Protein AF-A0A942KL97-F1 (afdb_monomer_lite)

Sequence (125 aa):
MPMRRPGVTNEDIGMRAFQIRKAKAVERAMDRVRHSHKKEWHSITSSQVEEIEWVLGELWAYVARDEWNDLRFGHLGIPDLHEILKLGRELRQHSRNAVEILMDVNAIIVRKGKEVAPSDSATED

Secondary structure (DSSP, 8-state):
---------HHHHHHHHHHHHHHHHHHHHHHHHHHHTTTTGGGS-HHHHHHHHHHHHHHHHHS-HHHHHH--GGG--HHHHHHHHHHHHHHHTT-S-HHHHHHHHHHHHHHHHHHTSSSTT----

Structure (mmCIF, N/CA/C/O backbone):
data_AF-A0A942KL97-F1
#
_entry.id   AF-A0A942KL97-F1
#
loop_
_atom_site.group_PDB
_atom_site.id
_atom_site.type_symbol
_atom_site.label_atom_id
_atom_site.label_alt_id
_atom_site.label_comp_id
_atom_site.label_asym_id
_atom_site.label_entity_id
_atom_site.label_seq_id
_atom_site.pdbx_PDB_ins_code
_atom_site.Cartn_x
_atom_site.Cartn_y
_atom_site.Cartn_z
_atom_site.occupancy
_atom_site.B_iso_or_equiv
_atom_site.auth_seq_id
_atom_site.auth_comp_id
_atom_site.auth_asym_id
_atom_site.auth_atom_id
_atom_site.pdbx_PDB_model_num
ATOM 1 N N . MET A 1 1 ? 23.514 26.373 -35.980 1.00 45.91 1 MET A N 1
ATOM 2 C CA . MET A 1 1 ? 23.754 25.413 -34.880 1.00 45.91 1 MET A CA 1
ATOM 3 C C . MET A 1 1 ? 22.461 25.273 -34.085 1.00 45.91 1 MET A C 1
ATOM 5 O O . MET A 1 1 ? 22.093 26.254 -33.449 1.00 45.91 1 MET A O 1
ATOM 9 N N . PRO A 1 2 ? 21.709 24.159 -34.142 1.00 47.12 2 PRO A N 1
ATOM 10 C CA . PRO A 1 2 ? 20.523 24.033 -33.309 1.00 47.12 2 PRO A CA 1
ATOM 11 C C . PRO A 1 2 ? 20.953 23.667 -31.882 1.00 47.12 2 PRO A C 1
ATOM 13 O O . PRO A 1 2 ? 21.611 22.652 -31.657 1.00 47.12 2 PRO A O 1
ATOM 16 N N . MET A 1 3 ? 20.589 24.516 -30.921 1.00 55.12 3 MET A N 1
ATOM 17 C CA . MET A 1 3 ? 20.683 24.234 -29.489 1.00 55.12 3 MET A CA 1
ATOM 18 C C . MET A 1 3 ? 19.804 23.022 -29.164 1.00 55.12 3 MET A C 1
ATOM 20 O O . MET A 1 3 ? 18.579 23.130 -29.092 1.00 55.12 3 MET A O 1
ATOM 24 N N . ARG A 1 4 ? 20.421 21.853 -28.955 1.00 55.25 4 ARG A N 1
ATOM 25 C CA . ARG A 1 4 ? 19.774 20.758 -28.226 1.00 55.25 4 ARG A CA 1
ATOM 26 C C . ARG A 1 4 ? 19.533 21.273 -26.812 1.00 55.25 4 ARG A C 1
ATOM 28 O O . ARG A 1 4 ? 20.494 21.498 -26.084 1.00 55.25 4 ARG A O 1
ATOM 35 N N . ARG A 1 5 ? 18.273 21.507 -26.436 1.00 59.06 5 ARG A N 1
ATOM 36 C CA . ARG A 1 5 ? 17.929 21.756 -25.031 1.00 59.06 5 ARG A CA 1
ATOM 37 C C . ARG A 1 5 ? 18.400 20.532 -24.232 1.00 59.06 5 ARG A C 1
ATOM 39 O O . ARG A 1 5 ? 17.930 19.435 -24.536 1.00 59.06 5 ARG A O 1
ATOM 46 N N . PRO A 1 6 ? 19.332 20.663 -23.279 1.00 69.88 6 PRO A N 1
ATOM 47 C CA . PRO A 1 6 ? 19.647 19.554 -22.399 1.00 69.88 6 PRO A CA 1
ATOM 48 C C . PRO A 1 6 ? 18.497 19.416 -21.397 1.00 69.88 6 PRO A C 1
ATOM 50 O O . PRO A 1 6 ? 17.949 20.428 -20.958 1.00 69.88 6 PRO A O 1
ATOM 53 N N . GLY A 1 7 ? 18.140 18.193 -21.008 1.00 59.97 7 GLY A N 1
ATOM 54 C CA . GLY A 1 7 ? 17.578 18.031 -19.663 1.00 59.97 7 GLY A CA 1
ATOM 55 C C . GLY A 1 7 ? 16.435 17.053 -19.442 1.00 59.97 7 GLY A C 1
ATOM 56 O O . GLY A 1 7 ? 15.940 17.028 -18.326 1.00 59.97 7 GLY A O 1
ATOM 57 N N . VAL A 1 8 ? 16.004 16.257 -20.422 1.00 62.91 8 VAL A N 1
ATOM 58 C CA . VAL A 1 8 ? 15.127 15.109 -20.130 1.00 62.91 8 VAL A CA 1
ATOM 59 C C . VAL A 1 8 ? 15.573 13.929 -20.978 1.00 62.91 8 VAL A C 1
ATOM 61 O O . VAL A 1 8 ? 15.510 13.980 -22.207 1.00 62.91 8 VAL A O 1
ATOM 64 N N . THR A 1 9 ? 16.069 12.885 -20.322 1.00 75.81 9 THR A N 1
ATOM 65 C CA . THR A 1 9 ? 16.421 11.622 -20.972 1.00 75.81 9 THR A CA 1
ATOM 66 C C . THR A 1 9 ? 15.168 10.761 -21.163 1.00 75.81 9 THR A C 1
ATOM 68 O O . THR A 1 9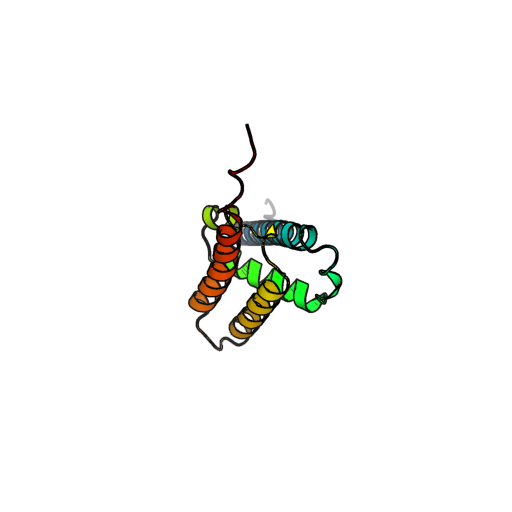 ? 14.157 10.932 -20.480 1.00 75.81 9 THR A O 1
ATOM 71 N N . ASN A 1 10 ? 15.208 9.804 -22.093 1.00 76.56 10 ASN A N 1
ATOM 72 C CA . ASN A 1 10 ? 14.115 8.833 -22.247 1.00 76.56 10 ASN A CA 1
ATOM 73 C C . ASN A 1 10 ? 13.884 8.015 -20.963 1.00 76.56 10 ASN A C 1
ATOM 75 O O . ASN A 1 10 ? 12.760 7.594 -20.695 1.00 76.56 10 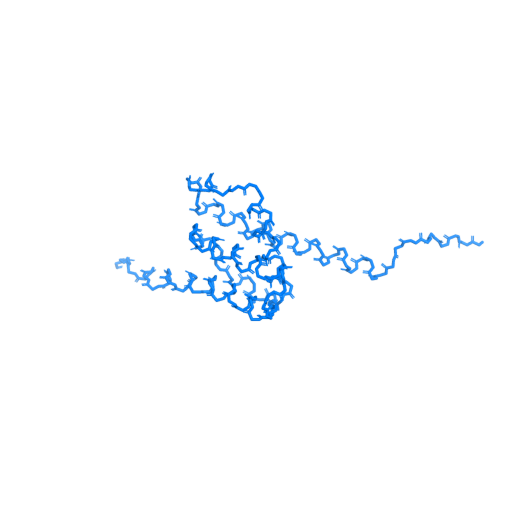ASN A O 1
ATOM 79 N N . GLU A 1 11 ? 14.933 7.827 -20.162 1.00 82.69 11 GLU A N 1
ATOM 80 C CA . GLU A 1 11 ? 14.873 7.192 -18.848 1.00 82.69 11 GLU A CA 1
ATOM 81 C C . GLU A 1 11 ? 14.052 8.030 -17.859 1.00 82.69 11 GLU A C 1
ATOM 83 O O . GLU A 1 11 ? 13.129 7.502 -17.241 1.00 82.69 11 GLU A O 1
ATOM 88 N N . ASP A 1 12 ? 14.273 9.347 -17.805 1.00 82.50 12 ASP A N 1
ATOM 89 C CA . ASP A 1 12 ? 13.481 10.265 -16.972 1.00 82.50 12 ASP A CA 1
ATOM 90 C C . ASP A 1 12 ? 11.988 10.223 -17.327 1.00 82.50 12 ASP A C 1
ATOM 92 O O . ASP A 1 12 ? 11.118 10.233 -16.449 1.00 82.50 12 ASP A O 1
ATOM 96 N N . ILE A 1 13 ? 11.672 10.133 -18.624 1.00 85.06 13 ILE A N 1
ATOM 97 C CA . ILE A 1 13 ? 10.291 9.988 -19.109 1.00 85.06 13 ILE A CA 1
ATOM 98 C C . ILE A 1 13 ? 9.706 8.647 -18.653 1.00 85.06 13 ILE A C 1
ATOM 100 O O . ILE A 1 13 ? 8.574 8.609 -18.163 1.00 85.06 13 ILE A O 1
ATOM 104 N N . GLY A 1 14 ? 10.469 7.560 -18.789 1.00 89.06 14 GLY A N 1
ATOM 105 C CA . GLY A 1 14 ? 10.065 6.219 -18.369 1.00 89.06 14 GLY A CA 1
ATOM 106 C C . GLY A 1 14 ? 9.792 6.134 -16.868 1.00 89.06 14 GLY A C 1
ATOM 107 O O . GLY A 1 14 ? 8.715 5.691 -16.464 1.00 89.06 14 GLY A O 1
ATOM 108 N N . MET A 1 15 ? 10.713 6.642 -16.045 1.00 91.12 15 MET A N 1
ATOM 109 C CA . MET A 1 15 ? 10.565 6.705 -14.589 1.00 91.12 15 MET A CA 1
ATOM 110 C C . MET A 1 15 ? 9.338 7.521 -14.193 1.00 91.12 15 MET A C 1
ATOM 112 O O . MET A 1 15 ? 8.519 7.075 -13.388 1.00 91.12 15 MET A O 1
ATOM 116 N N . ARG A 1 16 ? 9.145 8.697 -14.799 1.00 91.62 16 ARG A N 1
ATOM 117 C CA . ARG A 1 16 ? 7.983 9.539 -14.501 1.00 91.62 16 ARG A CA 1
ATOM 118 C C . ARG A 1 16 ? 6.673 8.859 -14.893 1.00 91.62 16 ARG A C 1
ATOM 120 O O . ARG A 1 16 ? 5.709 8.902 -14.130 1.00 91.62 16 ARG A O 1
ATOM 127 N N . ALA A 1 17 ? 6.628 8.208 -16.054 1.00 92.62 17 ALA A N 1
ATOM 128 C CA . ALA A 1 17 ? 5.458 7.454 -16.490 1.00 92.62 17 ALA A CA 1
ATOM 129 C C . ALA A 1 17 ? 5.148 6.283 -15.543 1.00 92.62 17 ALA A C 1
ATOM 131 O O . ALA A 1 17 ? 3.978 6.049 -15.232 1.00 92.62 17 ALA A O 1
ATOM 132 N N . PHE A 1 18 ? 6.176 5.585 -15.054 1.00 93.12 18 PHE A N 1
ATOM 133 C CA . PHE A 1 18 ? 6.039 4.521 -14.062 1.00 93.12 18 PHE A CA 1
ATOM 134 C C . PHE A 1 18 ? 5.436 5.047 -12.754 1.00 93.12 18 PHE A C 1
ATOM 136 O O . PHE A 1 18 ? 4.403 4.539 -12.317 1.00 93.12 18 PHE A O 1
ATOM 143 N N . GLN A 1 19 ? 5.998 6.120 -12.187 1.00 94.25 19 GLN A N 1
ATOM 144 C CA . GLN A 1 19 ? 5.506 6.705 -10.934 1.00 94.25 19 GLN A CA 1
ATOM 145 C C . GLN A 1 19 ? 4.063 7.215 -11.054 1.00 94.25 19 GLN A C 1
ATOM 147 O O . GLN A 1 19 ? 3.251 6.990 -10.162 1.00 94.25 19 GLN A O 1
ATOM 152 N N . ILE A 1 20 ? 3.695 7.828 -12.185 1.00 96.19 20 ILE A N 1
ATOM 153 C CA . ILE A 1 20 ? 2.312 8.270 -12.432 1.00 96.19 20 ILE A CA 1
ATOM 154 C C . ILE A 1 20 ? 1.348 7.077 -12.488 1.00 96.19 20 ILE A C 1
ATOM 156 O O . ILE A 1 20 ? 0.234 7.157 -11.970 1.00 96.19 20 ILE A O 1
ATOM 160 N N . ARG A 1 21 ? 1.742 5.973 -13.134 1.00 96.06 21 ARG A N 1
ATOM 161 C CA . ARG A 1 21 ? 0.906 4.763 -13.211 1.00 96.06 21 ARG A CA 1
ATOM 162 C C . ARG A 1 21 ? 0.729 4.124 -11.836 1.00 96.06 21 ARG A C 1
ATOM 164 O O . ARG A 1 21 ? -0.409 3.800 -11.502 1.00 96.06 21 ARG A O 1
ATOM 171 N N . LYS A 1 22 ? 1.813 4.021 -11.060 1.00 96.56 22 LYS A N 1
ATOM 172 C CA . LYS A 1 22 ? 1.815 3.557 -9.666 1.00 96.56 22 LYS A CA 1
ATOM 173 C C . LYS A 1 22 ? 0.860 4.394 -8.818 1.00 96.56 22 LYS A C 1
ATOM 175 O O . LYS A 1 22 ? -0.106 3.854 -8.292 1.00 96.56 22 LYS A O 1
ATOM 180 N N . ALA A 1 23 ? 1.048 5.714 -8.788 1.00 96.81 23 ALA A N 1
ATOM 181 C CA . ALA A 1 23 ? 0.212 6.626 -8.005 1.00 96.81 23 ALA A CA 1
ATOM 182 C C . ALA A 1 23 ? -1.278 6.496 -8.359 1.00 96.81 23 ALA A C 1
ATOM 184 O O . ALA A 1 23 ? -2.104 6.287 -7.480 1.00 96.81 23 ALA A O 1
ATOM 185 N N . LYS A 1 24 ? -1.624 6.497 -9.654 1.00 97.12 24 LYS A N 1
ATOM 186 C CA . LYS A 1 24 ? -3.015 6.321 -10.105 1.00 97.12 24 LYS A CA 1
ATOM 187 C C . LYS A 1 24 ? -3.611 4.959 -9.743 1.00 97.12 24 LYS A C 1
ATOM 189 O O . LYS A 1 24 ? -4.825 4.837 -9.607 1.00 97.12 24 LYS A O 1
ATOM 194 N N . ALA A 1 25 ? -2.801 3.904 -9.726 1.00 97.31 25 ALA A N 1
ATOM 195 C CA . ALA A 1 25 ? -3.263 2.572 -9.352 1.00 97.31 25 ALA A CA 1
ATOM 196 C C . ALA A 1 25 ? -3.553 2.497 -7.851 1.00 97.31 25 ALA A C 1
ATOM 198 O O . ALA A 1 25 ? -4.614 2.001 -7.474 1.00 97.31 2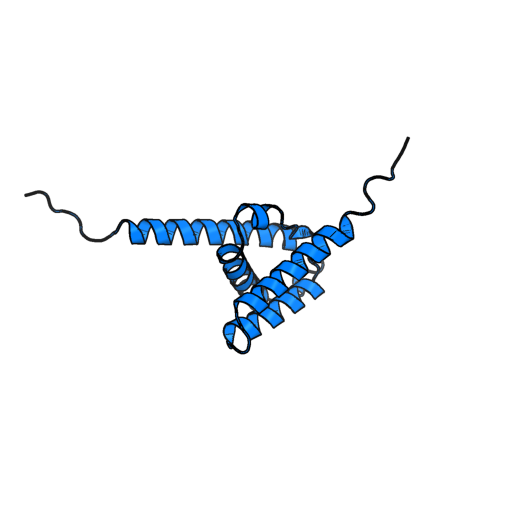5 ALA A O 1
ATOM 199 N N . VAL A 1 26 ? -2.652 3.046 -7.034 1.00 97.81 26 VAL A N 1
ATOM 200 C CA . VAL A 1 26 ? -2.794 3.132 -5.578 1.00 97.81 26 VAL A CA 1
ATOM 201 C C . VAL A 1 26 ? -3.986 4.007 -5.192 1.00 97.81 26 VAL A C 1
ATOM 203 O O . VAL A 1 26 ? -4.818 3.560 -4.413 1.00 97.81 26 VAL A O 1
ATOM 206 N N . GLU A 1 27 ? -4.142 5.185 -5.801 1.00 97.25 27 GLU A N 1
ATOM 207 C CA . GLU A 1 27 ? -5.286 6.083 -5.575 1.00 97.25 27 GLU A CA 1
ATOM 208 C C . GLU A 1 27 ? -6.620 5.348 -5.786 1.00 97.25 27 GLU A C 1
ATOM 210 O O . GLU A 1 27 ? -7.470 5.315 -4.900 1.00 97.25 27 GLU A O 1
ATOM 215 N N . ARG A 1 28 ? -6.766 4.628 -6.908 1.00 96.62 28 ARG A N 1
ATOM 216 C CA . ARG A 1 28 ? -7.970 3.821 -7.175 1.00 96.62 28 ARG A CA 1
ATOM 217 C C . ARG A 1 28 ? -8.184 2.694 -6.164 1.00 96.62 28 ARG A C 1
ATOM 219 O O . ARG A 1 28 ? -9.332 2.345 -5.890 1.00 96.62 28 ARG A O 1
ATOM 226 N N . ALA A 1 29 ? -7.116 2.071 -5.671 1.00 96.44 29 ALA A N 1
ATOM 227 C CA . ALA A 1 29 ? -7.221 1.040 -4.643 1.00 96.44 29 ALA A CA 1
ATOM 228 C C . ALA A 1 29 ? -7.711 1.649 -3.322 1.00 96.44 29 ALA A C 1
ATOM 230 O O . ALA A 1 29 ? -8.668 1.141 -2.741 1.00 96.44 29 ALA A O 1
ATOM 231 N N . MET A 1 30 ? -7.135 2.781 -2.910 1.00 96.06 30 MET A N 1
ATOM 232 C CA . MET A 1 30 ? -7.525 3.504 -1.698 1.00 96.06 30 MET A CA 1
ATOM 233 C C . MET A 1 30 ? -8.950 4.042 -1.765 1.00 96.06 30 MET A C 1
ATOM 235 O O . MET A 1 30 ? -9.684 3.935 -0.783 1.00 96.06 30 MET A O 1
ATOM 239 N N . ASP A 1 31 ? -9.393 4.523 -2.926 1.00 95.25 31 ASP A N 1
ATOM 240 C CA . ASP A 1 31 ? -10.784 4.928 -3.130 1.00 95.25 31 ASP A CA 1
ATOM 241 C C . ASP A 1 31 ? -11.755 3.771 -2.878 1.00 95.25 31 ASP A C 1
ATOM 243 O O . ASP A 1 31 ? -12.790 3.959 -2.235 1.00 95.25 31 ASP A O 1
ATOM 247 N N . ARG A 1 32 ? -11.418 2.554 -3.333 1.00 94.31 32 ARG A N 1
ATOM 248 C CA . ARG A 1 32 ? -12.239 1.355 -3.089 1.00 94.31 32 ARG A CA 1
ATOM 249 C C . ARG A 1 32 ? -12.303 1.008 -1.602 1.00 94.31 32 ARG A C 1
ATOM 251 O O . ARG A 1 32 ? -13.402 0.769 -1.111 1.00 94.31 32 ARG A O 1
ATOM 258 N N . VAL A 1 33 ? -11.167 1.028 -0.898 1.00 93.25 33 VAL A N 1
ATOM 259 C CA . VAL A 1 33 ? -11.101 0.781 0.559 1.00 93.25 33 VAL A CA 1
ATOM 260 C C . VAL A 1 33 ? -11.918 1.827 1.325 1.00 93.25 33 VAL A C 1
ATOM 262 O O . VAL A 1 33 ? -12.723 1.511 2.200 1.00 93.25 33 VAL A O 1
ATOM 265 N N . ARG A 1 34 ? -11.756 3.107 0.981 1.00 91.88 34 ARG A N 1
ATOM 266 C CA . ARG A 1 34 ? -12.470 4.199 1.648 1.00 91.88 34 ARG A CA 1
ATOM 267 C C . ARG A 1 34 ? -13.976 4.114 1.413 1.00 91.88 34 ARG A C 1
ATOM 269 O O . ARG A 1 34 ? -14.761 4.431 2.309 1.00 91.88 34 ARG A O 1
ATOM 276 N N . HIS A 1 35 ? -14.394 3.714 0.212 1.00 90.44 35 HIS A N 1
ATOM 277 C CA . HIS A 1 35 ? -15.809 3.613 -0.121 1.00 90.44 35 HIS A CA 1
ATOM 278 C C . HIS A 1 35 ? -16.516 2.485 0.635 1.00 90.44 35 HIS A C 1
ATOM 280 O O . HIS A 1 35 ? -17.678 2.671 1.003 1.00 90.44 35 HIS A O 1
ATOM 286 N N . SER A 1 36 ? -15.841 1.362 0.901 1.00 87.25 36 SER A N 1
ATOM 287 C CA . SER A 1 36 ? -16.425 0.250 1.658 1.00 87.25 36 SER A CA 1
ATOM 288 C C . SER A 1 36 ? -16.543 0.541 3.158 1.00 87.25 36 SER A C 1
ATOM 290 O O . SER A 1 36 ? -17.512 0.109 3.777 1.00 87.25 36 SER A O 1
ATOM 292 N N . HIS A 1 37 ? -15.653 1.361 3.733 1.00 83.38 37 HIS A N 1
ATOM 293 C CA . HIS A 1 37 ? -15.591 1.609 5.184 1.00 83.38 37 HIS A CA 1
ATOM 294 C C . HIS A 1 37 ? -15.923 3.045 5.615 1.00 83.38 37 HIS A C 1
ATOM 296 O O . HIS A 1 37 ? -15.433 3.504 6.642 1.00 83.38 37 HIS A O 1
ATOM 302 N N . LYS A 1 38 ? -16.786 3.778 4.892 1.00 78.94 38 LYS A N 1
ATOM 303 C CA . LYS A 1 38 ? -17.067 5.217 5.145 1.00 78.94 38 LYS A CA 1
ATOM 304 C C . LYS A 1 38 ? -17.283 5.608 6.616 1.00 78.94 38 LYS A C 1
ATOM 306 O O . LYS A 1 38 ? -16.872 6.695 7.014 1.00 78.94 38 LYS A O 1
ATOM 311 N N . LYS A 1 39 ? -17.947 4.764 7.416 1.00 80.00 39 LYS A N 1
ATOM 312 C CA . LYS A 1 39 ? -18.195 5.038 8.843 1.00 80.00 39 LYS A CA 1
ATOM 313 C C . LYS A 1 39 ? -16.929 4.876 9.687 1.00 80.00 39 LYS A C 1
ATOM 315 O O . LYS A 1 39 ? -16.623 5.748 10.494 1.00 80.00 39 LYS A O 1
ATOM 320 N N . GLU A 1 40 ? -16.187 3.799 9.460 1.00 84.31 40 GLU A N 1
ATOM 321 C CA . GLU A 1 40 ? -15.020 3.403 10.254 1.00 84.31 40 GLU A CA 1
ATOM 322 C C . GLU A 1 40 ? -13.720 4.055 9.771 1.00 84.31 40 GLU A C 1
ATOM 324 O O . GLU A 1 40 ? -12.766 4.140 10.529 1.00 84.31 40 GLU A O 1
ATOM 329 N N . TRP A 1 41 ? -13.688 4.597 8.551 1.00 87.19 41 TRP A N 1
ATOM 330 C CA . TRP A 1 41 ? -12.508 5.229 7.950 1.00 87.19 41 TRP A CA 1
ATOM 331 C C . TRP A 1 41 ? -11.873 6.316 8.828 1.00 87.19 41 TRP A C 1
ATOM 333 O O . TRP A 1 41 ? -10.659 6.490 8.824 1.00 87.19 41 TRP A O 1
ATOM 343 N N . HIS A 1 42 ? -12.686 7.018 9.622 1.00 86.81 42 HIS A N 1
ATOM 344 C CA . HIS A 1 42 ? -12.227 8.043 10.561 1.00 86.81 42 HIS A CA 1
ATOM 345 C C . HIS A 1 42 ? -11.285 7.504 11.653 1.00 86.81 42 HIS A C 1
ATOM 347 O O . HIS A 1 42 ? -10.618 8.300 12.308 1.00 86.81 42 HIS A O 1
ATOM 353 N N . SER A 1 43 ? -11.215 6.182 11.864 1.00 89.62 43 SER A N 1
ATOM 354 C CA . SER A 1 43 ? -10.267 5.567 12.799 1.00 89.62 43 SER A CA 1
ATOM 355 C C . SER A 1 43 ? -8.844 5.452 12.243 1.00 89.62 43 SER A C 1
ATOM 357 O O . SER A 1 43 ? -7.934 5.124 13.001 1.00 89.62 43 SER A O 1
ATOM 359 N N . ILE A 1 44 ? -8.639 5.687 10.942 1.00 92.12 44 ILE A N 1
ATOM 360 C CA . ILE A 1 44 ? -7.325 5.662 10.295 1.00 92.12 44 ILE A CA 1
ATOM 361 C C . ILE A 1 44 ? -6.796 7.099 10.206 1.00 92.12 44 ILE A C 1
ATOM 363 O O . ILE A 1 44 ? -7.434 7.987 9.643 1.00 92.12 44 ILE A O 1
ATOM 367 N N . THR A 1 45 ? -5.608 7.338 10.758 1.00 95.00 45 THR A N 1
ATOM 368 C CA . THR A 1 45 ? -4.945 8.651 10.701 1.00 95.00 45 THR A CA 1
ATOM 369 C C . THR A 1 45 ? -4.333 8.919 9.323 1.00 95.00 45 THR A C 1
ATOM 371 O O . THR A 1 45 ? -3.972 7.983 8.613 1.00 95.00 45 THR A O 1
ATOM 374 N N . SER A 1 46 ? -4.122 10.187 8.954 1.00 94.31 46 SER A N 1
ATOM 375 C CA . SER A 1 46 ? -3.490 10.540 7.670 1.00 94.31 46 SER A CA 1
ATOM 376 C C . SER A 1 46 ? -2.116 9.889 7.478 1.00 94.31 46 SER A C 1
ATOM 378 O O . SER A 1 46 ? -1.828 9.387 6.402 1.00 94.31 46 SER A O 1
ATOM 380 N N . SER A 1 47 ? -1.304 9.797 8.538 1.00 95.69 47 SER A N 1
ATOM 381 C CA . SER A 1 47 ? -0.005 9.111 8.474 1.00 95.69 47 SER A CA 1
ATOM 382 C C . SER A 1 47 ? -0.149 7.608 8.205 1.00 95.69 47 SER A C 1
ATOM 384 O O . SER A 1 47 ? 0.669 7.030 7.497 1.00 95.69 47 SER A O 1
ATOM 386 N N . GLN A 1 48 ? -1.195 6.966 8.731 1.00 95.81 48 GLN A N 1
ATOM 387 C CA . GLN A 1 48 ? -1.491 5.573 8.397 1.00 95.81 48 GLN A CA 1
ATOM 388 C C . GLN A 1 48 ? -1.988 5.431 6.955 1.00 95.81 48 GLN A C 1
ATOM 390 O O . GLN A 1 48 ? -1.620 4.465 6.297 1.00 95.81 48 GLN A O 1
ATOM 395 N N . VAL A 1 49 ? -2.787 6.377 6.450 1.00 95.56 49 VAL A N 1
ATOM 396 C CA . VAL A 1 49 ? -3.200 6.398 5.036 1.00 95.56 49 VAL A CA 1
ATOM 397 C C . VAL A 1 49 ? -1.974 6.479 4.125 1.00 95.56 49 VAL A C 1
ATOM 399 O O . VAL A 1 49 ? -1.838 5.646 3.236 1.00 95.56 49 VAL A O 1
ATOM 402 N N . GLU A 1 50 ? -1.058 7.410 4.394 1.00 96.31 50 GLU A N 1
ATOM 403 C CA . GLU A 1 50 ? 0.193 7.571 3.640 1.00 96.31 50 GLU A CA 1
ATOM 404 C C . GLU A 1 50 ? 1.060 6.302 3.679 1.00 96.31 50 GLU A C 1
ATOM 406 O O . GLU A 1 50 ? 1.625 5.894 2.664 1.00 96.31 50 GLU A O 1
ATOM 411 N N . GLU A 1 51 ? 1.141 5.637 4.834 1.00 97.00 51 GLU A N 1
ATOM 412 C CA . GLU A 1 51 ? 1.896 4.388 4.966 1.00 97.00 51 GLU A CA 1
ATOM 413 C C . GLU A 1 51 ? 1.235 3.239 4.188 1.00 97.00 51 GLU A C 1
ATOM 415 O O . GLU A 1 51 ? 1.927 2.484 3.507 1.00 97.00 51 GLU A O 1
ATOM 420 N N . ILE A 1 52 ? -0.099 3.122 4.213 1.00 97.06 52 ILE A N 1
ATOM 421 C CA . ILE A 1 52 ? -0.824 2.131 3.400 1.00 97.06 52 ILE A CA 1
ATOM 422 C C . ILE A 1 52 ? -0.596 2.404 1.910 1.00 97.06 52 ILE A C 1
ATOM 424 O O . ILE A 1 52 ? -0.279 1.477 1.167 1.00 97.06 52 ILE A O 1
ATOM 428 N N . GLU A 1 53 ? -0.710 3.657 1.465 1.00 97.69 53 GLU A N 1
ATOM 429 C CA . GLU A 1 53 ? -0.442 4.050 0.076 1.00 97.69 53 GLU A CA 1
ATOM 430 C C . GLU A 1 53 ? 0.973 3.671 -0.359 1.00 97.69 53 GLU A C 1
ATOM 432 O O . GLU A 1 53 ? 1.171 3.144 -1.459 1.00 97.69 53 GLU A O 1
ATOM 437 N N . TRP A 1 54 ? 1.952 3.893 0.518 1.00 97.62 54 TRP A N 1
ATOM 438 C CA . TRP A 1 54 ? 3.330 3.503 0.269 1.00 97.62 54 TRP A CA 1
ATOM 439 C C . TRP A 1 54 ? 3.465 1.983 0.099 1.00 97.62 54 TRP A C 1
ATOM 441 O O . TRP A 1 54 ? 3.975 1.538 -0.933 1.00 97.62 54 TRP A O 1
ATOM 451 N N . VAL A 1 55 ? 2.938 1.181 1.034 1.00 97.69 55 VAL A N 1
ATOM 452 C CA . VAL A 1 55 ? 2.996 -0.293 0.966 1.00 97.69 55 VAL A CA 1
ATOM 453 C C . VAL A 1 55 ? 2.280 -0.833 -0.273 1.00 97.69 55 VAL A C 1
ATOM 455 O O . VAL A 1 55 ? 2.820 -1.684 -0.979 1.00 97.69 55 VAL A O 1
ATOM 458 N N . LEU A 1 56 ? 1.086 -0.324 -0.585 1.00 97.75 56 LEU A N 1
ATOM 459 C CA . LEU A 1 56 ? 0.349 -0.702 -1.793 1.00 97.75 56 LEU A CA 1
ATOM 460 C C . LEU A 1 56 ? 1.111 -0.327 -3.064 1.00 97.75 56 LEU A C 1
ATOM 462 O O . LEU A 1 56 ? 1.038 -1.029 -4.071 1.00 97.75 56 LEU A O 1
ATOM 466 N N . GLY A 1 57 ? 1.866 0.764 -3.017 1.00 97.88 57 GLY A N 1
ATOM 467 C CA . GLY A 1 57 ? 2.757 1.158 -4.085 1.00 97.88 57 GLY A CA 1
ATOM 468 C C . GLY A 1 57 ? 3.921 0.188 -4.300 1.00 97.88 57 GLY A C 1
ATOM 469 O O . GLY A 1 57 ? 4.303 -0.055 -5.448 1.00 97.88 57 GLY A O 1
ATOM 470 N N . GLU A 1 58 ? 4.506 -0.341 -3.229 1.00 97.44 58 GLU A N 1
ATOM 471 C CA . GLU A 1 58 ? 5.531 -1.389 -3.313 1.00 97.44 58 GLU A CA 1
ATOM 472 C C . GLU A 1 58 ? 4.932 -2.699 -3.828 1.00 97.44 58 GLU A C 1
ATOM 474 O O . GLU A 1 58 ? 5.489 -3.316 -4.735 1.00 97.44 58 GLU A O 1
ATOM 479 N N . LEU A 1 59 ? 3.734 -3.058 -3.356 1.00 97.62 59 LEU A N 1
ATOM 480 C CA . LEU A 1 59 ? 2.997 -4.209 -3.865 1.00 97.62 59 LEU A CA 1
ATOM 481 C C . LEU A 1 59 ? 2.718 -4.085 -5.369 1.00 97.62 59 LEU A C 1
ATOM 483 O O . LEU A 1 59 ? 2.980 -5.028 -6.106 1.00 97.62 59 LEU A O 1
ATOM 487 N N . TRP A 1 60 ? 2.242 -2.928 -5.843 1.00 97.88 60 TRP A N 1
ATOM 488 C CA . TRP A 1 60 ? 1.971 -2.684 -7.267 1.00 97.88 60 TRP A CA 1
ATOM 489 C C . TRP A 1 60 ? 3.211 -2.861 -8.148 1.00 97.88 60 TRP A C 1
ATOM 491 O O . TRP A 1 60 ? 3.102 -3.316 -9.282 1.00 97.88 60 TRP A O 1
ATOM 501 N N . ALA A 1 61 ? 4.386 -2.477 -7.640 1.00 95.75 61 ALA A N 1
ATOM 502 C CA . ALA A 1 61 ? 5.649 -2.651 -8.351 1.00 95.75 61 ALA A CA 1
ATOM 503 C C . ALA A 1 61 ? 6.137 -4.110 -8.346 1.00 95.75 61 ALA A C 1
ATOM 505 O O . ALA A 1 61 ? 6.918 -4.489 -9.218 1.00 95.75 61 ALA A O 1
ATOM 506 N N . TYR A 1 62 ? 5.694 -4.902 -7.368 1.00 96.06 62 TYR A N 1
ATOM 507 C CA . TYR A 1 62 ? 6.083 -6.294 -7.175 1.00 96.06 62 TYR A CA 1
ATOM 508 C C . TYR A 1 62 ? 5.203 -7.288 -7.947 1.00 96.06 62 TYR A C 1
ATOM 510 O O . TYR A 1 62 ? 5.732 -8.222 -8.546 1.00 96.06 62 TYR A O 1
ATOM 518 N N . VAL A 1 63 ? 3.880 -7.101 -7.947 1.00 95.12 63 VAL A N 1
ATOM 519 C CA . VAL A 1 63 ? 2.934 -8.032 -8.592 1.00 95.12 63 VAL A CA 1
ATOM 520 C C . VAL A 1 63 ? 2.784 -7.767 -10.089 1.00 95.12 63 VAL A C 1
ATOM 522 O O . VAL A 1 63 ? 3.040 -6.664 -10.582 1.00 95.12 63 VAL A O 1
ATOM 525 N N . ALA A 1 64 ? 2.310 -8.767 -10.835 1.00 93.25 64 ALA A N 1
ATOM 526 C CA . ALA A 1 64 ? 1.988 -8.559 -12.241 1.00 93.25 64 ALA A CA 1
ATOM 527 C C . ALA A 1 64 ? 0.797 -7.596 -12.397 1.00 93.25 64 ALA A C 1
ATOM 529 O O . ALA A 1 64 ? -0.107 -7.528 -11.562 1.00 93.25 64 ALA A O 1
ATOM 530 N N . ARG A 1 65 ? 0.751 -6.862 -13.516 1.00 90.94 65 ARG A N 1
ATOM 531 C CA . ARG A 1 65 ? -0.331 -5.899 -13.784 1.00 90.94 65 ARG A CA 1
ATOM 532 C C . ARG A 1 65 ? -1.718 -6.542 -13.723 1.00 90.94 65 ARG A C 1
ATOM 534 O O . ARG A 1 65 ? -2.648 -5.897 -13.245 1.00 90.94 65 ARG A O 1
ATOM 541 N N . ASP A 1 66 ? -1.857 -7.756 -14.246 1.00 92.44 66 ASP A N 1
ATOM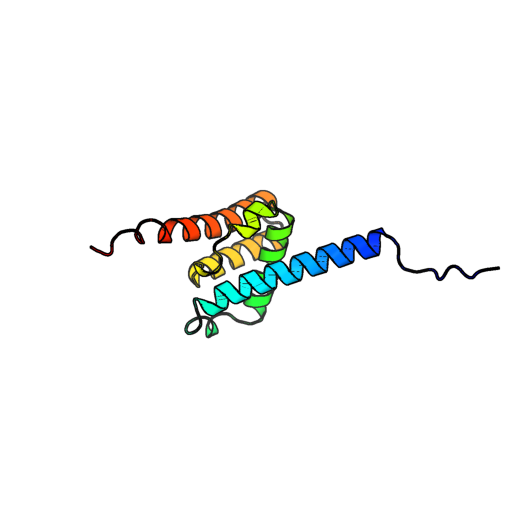 542 C CA . ASP A 1 66 ? -3.142 -8.455 -14.290 1.00 92.44 66 ASP A CA 1
ATOM 543 C C . ASP A 1 66 ? -3.552 -8.927 -12.891 1.00 92.44 66 ASP A C 1
ATOM 545 O O . ASP A 1 66 ? -4.674 -8.652 -12.475 1.00 92.44 66 ASP A O 1
ATOM 549 N N . GLU A 1 67 ? -2.607 -9.461 -12.108 1.00 93.38 67 GLU A N 1
ATOM 550 C CA . GLU A 1 67 ? -2.823 -9.808 -10.696 1.00 93.38 67 GLU A CA 1
ATOM 551 C C . GLU A 1 67 ? -3.315 -8.604 -9.889 1.00 93.38 67 GLU A C 1
ATOM 553 O O . GLU A 1 67 ? -4.308 -8.709 -9.174 1.00 93.38 67 GLU A O 1
ATOM 558 N N . TRP A 1 68 ? -2.683 -7.435 -10.051 1.00 96.31 68 TRP A N 1
ATOM 559 C CA . TRP A 1 68 ? -3.124 -6.208 -9.382 1.00 96.31 68 TRP A CA 1
ATOM 560 C C . TRP A 1 68 ? -4.576 -5.844 -9.709 1.00 96.31 68 TRP A C 1
ATOM 562 O O . TRP A 1 68 ? -5.322 -5.396 -8.836 1.00 96.31 68 TRP A O 1
ATOM 572 N N . ASN A 1 69 ? -4.979 -5.987 -10.973 1.00 92.62 69 ASN A N 1
ATOM 573 C CA . ASN A 1 69 ? -6.326 -5.614 -11.402 1.00 92.62 69 ASN A CA 1
ATOM 574 C C . ASN A 1 69 ? -7.399 -6.542 -10.814 1.00 92.62 69 ASN A C 1
ATOM 576 O O . ASN A 1 69 ? -8.533 -6.093 -10.618 1.00 92.62 69 ASN A O 1
ATOM 580 N N . ASP A 1 70 ? -7.032 -7.782 -10.490 1.00 92.94 70 ASP A N 1
ATOM 581 C CA . ASP A 1 70 ? -7.918 -8.774 -9.881 1.00 92.94 70 ASP A CA 1
ATOM 582 C C . ASP A 1 70 ? -8.073 -8.598 -8.360 1.00 92.94 70 ASP A C 1
ATOM 584 O O . ASP A 1 70 ? -9.024 -9.125 -7.767 1.00 92.94 70 ASP A O 1
ATOM 588 N N . LEU A 1 71 ? -7.199 -7.809 -7.720 1.00 93.12 71 LEU A N 1
ATOM 589 C CA . LEU A 1 71 ? -7.258 -7.538 -6.284 1.00 93.12 71 LEU A CA 1
ATOM 590 C C . LEU A 1 71 ? -8.534 -6.775 -5.883 1.00 93.12 71 LEU A C 1
ATOM 592 O O . LEU A 1 71 ? -8.889 -5.708 -6.402 1.00 93.12 71 LEU A O 1
ATOM 596 N N . ARG A 1 72 ? -9.228 -7.320 -4.878 1.00 92.06 72 ARG A N 1
ATOM 597 C CA . ARG A 1 72 ? -10.525 -6.836 -4.379 1.00 92.06 72 ARG A CA 1
ATOM 598 C C . ARG A 1 72 ? -10.359 -5.929 -3.158 1.00 92.06 72 ARG A C 1
ATOM 600 O O . ARG A 1 72 ? -10.840 -6.231 -2.074 1.00 92.06 72 ARG A O 1
ATOM 607 N N . PHE A 1 73 ? -9.714 -4.779 -3.350 1.00 93.12 73 PHE A N 1
ATOM 608 C CA . PHE A 1 73 ? -9.429 -3.813 -2.275 1.00 93.12 73 PHE A CA 1
ATOM 609 C C . PHE A 1 73 ? -10.659 -3.342 -1.482 1.00 93.12 73 PHE A C 1
ATOM 611 O O . PHE A 1 73 ? -10.547 -3.061 -0.297 1.00 93.12 73 PHE A O 1
ATOM 618 N N . GLY A 1 74 ? -11.845 -3.299 -2.098 1.00 91.69 74 GLY A N 1
ATOM 619 C CA . GLY A 1 74 ? -13.080 -2.916 -1.403 1.00 91.69 74 GLY A CA 1
ATOM 620 C C . GLY A 1 74 ? -13.543 -3.908 -0.325 1.00 91.69 74 GLY A C 1
ATOM 621 O O . GLY A 1 74 ? -14.465 -3.591 0.412 1.00 91.69 74 GLY A O 1
ATOM 622 N N . HIS A 1 75 ? -12.938 -5.095 -0.225 1.00 91.06 75 HIS A N 1
ATOM 623 C CA . HIS A 1 75 ? -13.265 -6.084 0.812 1.00 91.06 75 HIS A CA 1
ATOM 624 C C . HIS A 1 75 ? -12.330 -6.011 2.030 1.00 91.06 75 HIS A C 1
ATOM 626 O O . HIS A 1 75 ? -12.500 -6.782 2.971 1.00 91.06 75 HIS A O 1
ATOM 632 N N . LEU A 1 76 ? -11.322 -5.132 2.007 1.00 92.31 76 LEU A N 1
ATOM 633 C CA . LEU A 1 76 ? -10.378 -4.974 3.112 1.00 92.31 76 LEU A CA 1
ATOM 634 C C . LEU A 1 76 ? -11.019 -4.213 4.264 1.00 92.31 76 LEU A C 1
ATOM 636 O O . LEU A 1 76 ? -11.342 -3.040 4.101 1.00 92.31 76 LEU A O 1
ATOM 640 N N . GLY A 1 77 ? -11.117 -4.851 5.428 1.00 91.00 77 GLY A N 1
ATOM 641 C CA . GLY A 1 77 ? -11.567 -4.206 6.655 1.00 91.00 77 GLY A CA 1
ATOM 642 C C . GLY A 1 77 ? -10.454 -3.451 7.381 1.00 91.00 77 GLY A C 1
ATOM 643 O O . GLY A 1 77 ? -9.266 -3.624 7.111 1.00 91.00 77 GLY A O 1
ATOM 644 N N . ILE A 1 78 ? -10.833 -2.664 8.392 1.00 91.69 78 ILE A N 1
ATOM 645 C CA . ILE A 1 78 ? -9.885 -1.972 9.285 1.00 91.69 78 ILE A CA 1
ATOM 646 C C . ILE A 1 78 ? -8.835 -2.923 9.902 1.00 91.69 78 ILE A C 1
ATOM 648 O O . ILE A 1 78 ? -7.660 -2.545 9.932 1.00 91.69 78 ILE A O 1
ATOM 652 N N . PRO A 1 79 ? -9.177 -4.152 10.353 1.00 92.50 79 PRO A N 1
ATOM 653 C CA . PRO A 1 79 ? -8.171 -5.094 10.847 1.00 92.50 79 PRO A CA 1
ATOM 654 C C . PRO A 1 79 ? -7.121 -5.465 9.793 1.00 92.50 79 PRO A C 1
ATOM 656 O O . PRO A 1 79 ? -5.937 -5.517 10.118 1.00 92.50 79 PRO A O 1
ATOM 659 N N . ASP A 1 80 ? -7.535 -5.652 8.535 1.00 94.44 80 ASP A N 1
ATOM 660 C CA . ASP A 1 80 ? -6.626 -5.975 7.432 1.00 94.44 80 ASP A CA 1
ATOM 661 C C . ASP A 1 80 ? -5.685 -4.793 7.144 1.00 94.44 80 ASP A C 1
ATOM 663 O O . ASP A 1 80 ? -4.487 -4.981 6.946 1.00 94.44 80 ASP A O 1
ATOM 667 N N . LEU A 1 81 ? -6.191 -3.553 7.202 1.00 94.94 81 LEU A N 1
ATOM 668 C CA . LEU A 1 81 ? -5.360 -2.352 7.053 1.00 94.94 81 LEU A CA 1
ATOM 669 C C . LEU A 1 81 ? -4.312 -2.231 8.167 1.00 94.94 81 LEU A C 1
ATOM 671 O O . LEU A 1 81 ? -3.173 -1.848 7.904 1.00 94.94 81 LEU A O 1
ATOM 675 N N . HIS A 1 82 ? -4.661 -2.580 9.407 1.00 95.62 82 HIS A N 1
ATOM 676 C CA . HIS A 1 82 ? -3.694 -2.629 10.504 1.00 95.62 82 HIS A CA 1
ATOM 677 C C . HIS A 1 82 ? -2.634 -3.721 10.310 1.00 95.62 82 HIS A C 1
ATOM 679 O O . HIS A 1 82 ? -1.467 -3.497 10.642 1.00 95.62 82 HIS A O 1
ATOM 685 N N . GLU A 1 83 ? -3.010 -4.874 9.755 1.00 97.00 83 GLU A N 1
ATOM 686 C CA . GLU A 1 83 ? -2.067 -5.943 9.414 1.00 97.00 83 GLU A CA 1
ATOM 687 C C . GLU A 1 83 ? -1.091 -5.483 8.315 1.00 97.00 83 GLU A C 1
ATOM 689 O O . GLU A 1 83 ? 0.125 -5.598 8.482 1.00 97.00 83 GLU A O 1
ATOM 694 N N . ILE A 1 84 ? -1.598 -4.832 7.262 1.00 96.81 84 ILE A N 1
ATOM 695 C CA . ILE A 1 84 ? -0.783 -4.224 6.196 1.00 96.81 84 ILE A CA 1
ATOM 696 C C . ILE A 1 84 ? 0.167 -3.158 6.762 1.00 96.81 84 ILE A C 1
ATOM 698 O O . ILE A 1 84 ? 1.342 -3.128 6.405 1.00 96.81 84 ILE A O 1
ATOM 702 N N . LEU A 1 85 ? -0.294 -2.314 7.689 1.00 96.88 85 LEU A N 1
ATOM 703 C CA . LEU A 1 85 ? 0.547 -1.310 8.351 1.00 96.88 85 LEU A CA 1
ATOM 704 C C . LEU A 1 85 ? 1.677 -1.928 9.177 1.00 96.88 85 LEU A C 1
ATOM 706 O O . LEU A 1 85 ? 2.767 -1.362 9.252 1.00 96.88 85 LEU A O 1
ATOM 710 N N . LYS A 1 86 ? 1.431 -3.064 9.835 1.00 97.06 86 LYS A N 1
ATOM 711 C CA . LYS A 1 86 ? 2.478 -3.783 10.566 1.00 97.06 86 LYS A CA 1
ATOM 712 C C . LYS A 1 86 ? 3.545 -4.298 9.596 1.00 97.06 86 LYS A C 1
ATOM 714 O O . LYS A 1 86 ? 4.727 -4.053 9.824 1.00 97.06 86 LYS A O 1
ATOM 719 N N . LEU A 1 87 ? 3.119 -4.919 8.497 1.00 96.88 87 LEU A N 1
ATOM 720 C CA . LEU A 1 87 ? 4.003 -5.399 7.433 1.00 96.88 87 LEU A CA 1
ATOM 721 C C . LEU A 1 87 ? 4.796 -4.253 6.778 1.00 96.88 87 LEU A C 1
ATOM 723 O O . LEU A 1 87 ? 5.994 -4.390 6.540 1.00 96.88 87 LEU A O 1
ATOM 727 N N . GLY A 1 88 ? 4.179 -3.085 6.576 1.00 95.31 88 GLY A N 1
ATOM 728 C CA . GLY A 1 88 ? 4.860 -1.882 6.081 1.00 95.31 88 GLY A CA 1
ATOM 729 C C . GLY A 1 88 ? 6.012 -1.420 6.972 1.00 95.31 88 GLY A C 1
ATOM 730 O O . GLY A 1 88 ? 7.105 -1.127 6.484 1.00 95.31 88 GLY A O 1
ATOM 731 N N . ARG A 1 89 ? 5.822 -1.458 8.298 1.00 95.06 89 ARG A N 1
ATOM 732 C CA . ARG A 1 89 ? 6.901 -1.150 9.252 1.00 95.06 89 ARG A CA 1
ATOM 733 C C . ARG A 1 89 ? 8.049 -2.150 9.155 1.00 95.06 89 ARG A C 1
ATOM 735 O O . ARG A 1 89 ? 9.200 -1.726 9.177 1.00 95.06 89 ARG A O 1
ATOM 742 N N . GLU A 1 90 ? 7.751 -3.443 9.029 1.00 95.38 90 GLU A N 1
ATOM 743 C CA . GLU A 1 90 ? 8.774 -4.481 8.836 1.00 95.38 90 GLU A CA 1
ATOM 744 C C . GLU A 1 90 ? 9.561 -4.248 7.535 1.00 95.38 90 GLU A C 1
ATOM 746 O O . GLU A 1 90 ? 10.791 -4.346 7.520 1.00 95.38 90 GLU A O 1
ATOM 751 N N . LEU A 1 91 ? 8.868 -3.831 6.469 1.00 94.00 91 LEU A N 1
ATOM 752 C CA . LEU A 1 91 ? 9.471 -3.513 5.174 1.00 94.00 91 LEU A CA 1
ATOM 753 C C . LEU A 1 91 ? 10.410 -2.301 5.262 1.00 94.00 91 LEU A C 1
ATOM 755 O O . LEU A 1 91 ? 11.536 -2.357 4.773 1.00 94.00 91 LEU A O 1
ATOM 759 N N . ARG A 1 92 ? 9.977 -1.226 5.933 1.00 92.62 92 ARG A N 1
ATOM 760 C CA . ARG A 1 92 ? 10.776 -0.011 6.184 1.00 92.62 92 ARG A CA 1
ATOM 761 C C . ARG A 1 92 ? 12.003 -0.268 7.045 1.00 92.62 92 ARG A C 1
ATOM 763 O O . ARG A 1 92 ? 13.046 0.340 6.831 1.00 92.62 92 ARG A O 1
ATOM 770 N N . GLN A 1 93 ? 11.856 -1.122 8.052 1.00 93.94 93 GLN A N 1
ATOM 771 C CA . GLN A 1 93 ? 12.934 -1.467 8.973 1.00 93.94 93 GLN A CA 1
ATOM 772 C C . GLN A 1 93 ? 13.907 -2.482 8.373 1.00 93.94 93 GLN A C 1
ATOM 774 O O . GLN A 1 93 ? 14.929 -2.764 8.994 1.00 93.94 93 GLN A O 1
ATOM 779 N N . HIS A 1 94 ? 13.594 -3.034 7.194 1.00 91.38 94 HIS A N 1
ATOM 780 C CA . HIS A 1 94 ? 14.326 -4.142 6.585 1.00 91.38 94 HIS A CA 1
ATOM 781 C C . HIS A 1 94 ? 14.515 -5.314 7.562 1.00 91.38 94 HIS A C 1
ATOM 783 O O . HIS A 1 94 ? 15.520 -6.022 7.517 1.00 91.38 94 HIS A O 1
ATOM 789 N N . SER A 1 95 ? 13.558 -5.504 8.477 1.00 89.75 95 SER A N 1
ATOM 790 C CA . SER A 1 95 ? 13.651 -6.504 9.545 1.00 89.75 95 SER A CA 1
ATOM 791 C C . SER A 1 95 ? 13.391 -7.922 9.036 1.00 89.75 95 SER A C 1
ATOM 793 O O . SER A 1 95 ? 13.775 -8.894 9.685 1.00 89.75 95 SER A O 1
ATOM 795 N N . ARG A 1 96 ? 12.763 -8.039 7.863 1.00 93.00 96 ARG A N 1
ATOM 796 C CA . ARG A 1 96 ? 12.483 -9.288 7.158 1.00 93.00 96 ARG A CA 1
ATOM 797 C C . ARG A 1 96 ? 12.604 -9.078 5.645 1.00 93.00 96 ARG A C 1
ATOM 799 O O . ARG A 1 96 ? 12.644 -7.948 5.156 1.00 93.00 96 ARG A O 1
ATOM 806 N N . ASN A 1 97 ? 12.716 -10.178 4.903 1.00 94.62 97 ASN A N 1
ATOM 807 C CA . ASN A 1 97 ? 12.816 -10.159 3.450 1.00 94.62 97 ASN A CA 1
ATOM 808 C C . ASN A 1 97 ? 11.616 -9.426 2.816 1.00 94.62 97 ASN A C 1
ATOM 810 O O . ASN A 1 97 ? 10.461 -9.763 3.071 1.00 94.62 97 ASN A O 1
ATOM 814 N N . ALA A 1 98 ? 11.907 -8.446 1.957 1.00 93.69 98 ALA A N 1
ATOM 815 C CA . ALA A 1 98 ? 10.892 -7.616 1.313 1.00 93.69 98 ALA A CA 1
ATOM 816 C C . ALA A 1 98 ? 9.903 -8.421 0.455 1.00 93.69 98 ALA A C 1
ATOM 818 O O . ALA A 1 98 ? 8.710 -8.138 0.476 1.00 93.69 98 ALA A O 1
ATOM 819 N N . VAL A 1 99 ? 10.381 -9.437 -0.269 1.00 95.25 99 VAL A N 1
ATOM 820 C CA . VAL A 1 99 ? 9.536 -10.289 -1.118 1.00 95.25 99 VAL A CA 1
ATOM 821 C C . VAL A 1 99 ? 8.543 -11.065 -0.265 1.00 95.25 99 VAL A C 1
ATOM 823 O O . VAL A 1 99 ? 7.360 -11.076 -0.581 1.00 95.25 99 VAL A O 1
ATOM 826 N N . GLU A 1 100 ? 8.994 -11.656 0.841 1.00 95.75 100 GLU A N 1
ATOM 827 C CA . GLU A 1 100 ? 8.102 -12.376 1.755 1.00 95.75 100 GLU A CA 1
ATOM 828 C C . GLU A 1 100 ? 7.032 -11.458 2.352 1.00 95.75 100 GLU A C 1
ATOM 830 O O . GLU A 1 100 ? 5.861 -11.823 2.393 1.00 95.75 100 GLU A O 1
ATOM 835 N N . ILE A 1 101 ? 7.415 -10.245 2.763 1.00 96.50 101 ILE A N 1
ATOM 836 C CA . ILE A 1 101 ? 6.464 -9.261 3.288 1.00 96.50 101 ILE A CA 1
ATOM 837 C C . ILE A 1 101 ? 5.423 -8.895 2.222 1.00 96.50 101 ILE A C 1
ATOM 839 O O . ILE A 1 101 ? 4.229 -8.868 2.510 1.00 96.50 101 ILE A O 1
ATOM 843 N N . LEU A 1 102 ? 5.846 -8.627 0.983 1.00 96.69 102 LEU A N 1
ATOM 844 C CA . LEU A 1 102 ? 4.926 -8.268 -0.101 1.00 96.69 102 LEU A CA 1
ATOM 845 C C . LEU A 1 102 ? 4.020 -9.439 -0.506 1.00 96.69 102 LEU A C 1
ATOM 847 O O . LEU A 1 102 ? 2.854 -9.217 -0.834 1.00 96.69 102 LEU A O 1
ATOM 851 N N . MET A 1 103 ? 4.508 -10.680 -0.420 1.00 96.00 103 MET A N 1
ATOM 852 C CA . MET A 1 103 ? 3.675 -11.876 -0.568 1.00 96.00 103 MET A CA 1
ATOM 853 C C . MET A 1 103 ? 2.613 -11.971 0.532 1.00 96.00 103 MET A C 1
ATOM 855 O O . MET A 1 103 ? 1.459 -12.268 0.222 1.00 96.00 103 MET A O 1
ATOM 859 N N . ASP A 1 104 ? 2.963 -11.671 1.785 1.00 96.75 104 ASP A N 1
ATOM 860 C CA . ASP A 1 104 ? 2.009 -11.666 2.901 1.00 96.75 104 ASP A CA 1
ATOM 861 C C . ASP A 1 104 ? 0.945 -10.572 2.726 1.00 96.75 104 ASP A C 1
ATOM 863 O O . ASP A 1 104 ? -0.249 -10.839 2.876 1.00 96.75 104 ASP A O 1
ATOM 867 N N . VAL A 1 105 ? 1.349 -9.361 2.315 1.00 96.56 105 VAL A N 1
ATOM 868 C CA . VAL A 1 105 ? 0.411 -8.277 1.970 1.00 96.56 105 VAL A CA 1
ATOM 869 C C . VAL A 1 105 ? -0.543 -8.733 0.861 1.00 96.56 105 VAL A C 1
ATOM 871 O O . VAL A 1 105 ? -1.758 -8.567 0.982 1.00 96.56 105 VAL A O 1
ATOM 874 N N . ASN A 1 106 ? -0.021 -9.349 -0.204 1.00 96.44 106 ASN A N 1
ATOM 875 C CA . ASN A 1 106 ? -0.843 -9.876 -1.293 1.00 96.44 106 ASN A CA 1
ATOM 876 C C . ASN A 1 106 ? -1.836 -10.941 -0.792 1.00 96.44 106 ASN A C 1
ATOM 878 O O . ASN A 1 106 ? -3.016 -10.924 -1.150 1.00 96.44 106 ASN A O 1
ATOM 882 N N . ALA A 1 107 ? -1.378 -11.849 0.073 1.00 95.38 107 ALA A N 1
ATOM 883 C CA . ALA A 1 107 ? -2.193 -12.926 0.619 1.00 95.38 107 ALA A CA 1
ATOM 884 C C . ALA A 1 107 ? -3.376 -12.403 1.449 1.00 95.38 107 ALA A C 1
ATOM 886 O O . ALA A 1 107 ? -4.479 -12.941 1.322 1.00 95.38 107 ALA A O 1
ATOM 887 N N . ILE A 1 108 ? -3.186 -11.337 2.237 1.00 94.56 108 ILE A N 1
ATOM 888 C CA . ILE A 1 108 ? -4.267 -10.672 2.987 1.00 94.56 108 ILE A CA 1
ATOM 889 C C . ILE A 1 108 ? -5.374 -10.213 2.029 1.00 94.56 108 ILE A C 1
ATOM 891 O O . ILE A 1 108 ? -6.549 -10.540 2.227 1.00 94.56 108 ILE A O 1
ATOM 895 N N . ILE A 1 109 ? -4.994 -9.519 0.952 1.00 93.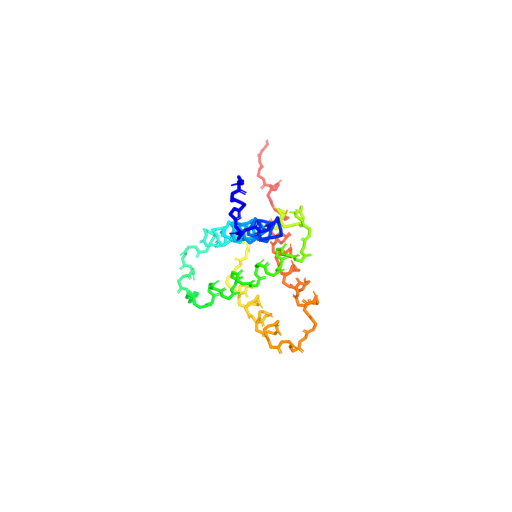69 109 ILE A N 1
ATOM 896 C CA . ILE A 1 109 ? -5.936 -8.942 -0.015 1.00 93.69 109 ILE A CA 1
ATOM 897 C C . ILE A 1 109 ? -6.672 -10.041 -0.790 1.00 93.69 109 ILE A C 1
ATOM 899 O O . ILE A 1 109 ? -7.895 -9.991 -0.947 1.00 93.69 109 ILE A O 1
ATOM 903 N N . VAL A 1 110 ? -5.953 -11.075 -1.235 1.00 92.75 110 VAL A N 1
ATOM 904 C CA . VAL A 1 110 ? -6.541 -12.209 -1.964 1.00 92.75 110 VAL A CA 1
ATOM 905 C C . VAL A 1 110 ? -7.486 -13.018 -1.075 1.00 92.75 110 VAL A C 1
ATOM 907 O O . VAL A 1 110 ? -8.571 -13.396 -1.523 1.00 92.75 110 VAL A O 1
ATOM 910 N N . ARG A 1 111 ? -7.110 -13.281 0.183 1.00 90.62 111 ARG A N 1
ATOM 911 C CA . ARG A 1 111 ? -7.938 -14.026 1.145 1.00 90.62 111 ARG A CA 1
ATOM 912 C C . ARG A 1 111 ? -9.291 -13.348 1.339 1.00 90.62 111 ARG A C 1
ATOM 914 O O . ARG A 1 111 ? -10.319 -14.010 1.217 1.00 90.62 111 ARG A O 1
ATOM 921 N N . LYS A 1 112 ? -9.299 -12.031 1.553 1.00 81.56 112 LYS A N 1
ATOM 922 C CA . LYS A 1 112 ? -10.536 -11.254 1.719 1.00 81.56 112 LYS A CA 1
ATOM 923 C C . LYS A 1 112 ? -11.356 -11.148 0.436 1.00 81.56 112 LYS A C 1
ATOM 925 O O . LYS A 1 112 ? -12.583 -11.180 0.481 1.00 81.56 112 LYS A O 1
ATOM 930 N N . GLY A 1 113 ? -10.698 -11.135 -0.722 1.00 73.81 113 GLY A N 1
ATOM 931 C CA . GLY A 1 113 ? -11.375 -11.281 -2.011 1.00 73.81 113 GLY A CA 1
ATOM 932 C C . GLY A 1 113 ? -12.154 -12.597 -2.143 1.00 73.81 113 GLY A C 1
ATOM 933 O O . GLY A 1 113 ? -13.251 -12.593 -2.696 1.00 73.81 113 GLY A O 1
ATOM 934 N N . LYS A 1 114 ? -11.616 -13.703 -1.612 1.00 71.12 114 LYS A N 1
ATOM 935 C CA . LYS A 1 114 ? -12.218 -15.047 -1.689 1.00 71.12 114 LYS A CA 1
ATOM 936 C C . LYS A 1 114 ? -13.277 -15.321 -0.621 1.00 71.12 114 LYS A C 1
ATOM 938 O O . LYS A 1 114 ? -14.224 -16.038 -0.910 1.00 71.12 114 LYS A O 1
ATOM 943 N N . GLU A 1 115 ? -13.138 -14.763 0.580 1.00 63.50 115 GLU A N 1
ATOM 944 C CA . GLU A 1 115 ? -14.067 -14.979 1.706 1.00 63.50 115 GLU A CA 1
ATOM 945 C C . GLU A 1 115 ? -15.487 -14.454 1.422 1.00 63.50 115 GLU A C 1
ATOM 947 O O . GLU A 1 115 ? -16.460 -15.027 1.897 1.00 63.50 115 GLU A O 1
ATOM 952 N N . VAL A 1 116 ? -15.616 -13.419 0.587 1.00 58.03 116 VAL A N 1
ATOM 953 C CA . VAL A 1 116 ? -16.911 -12.854 0.155 1.00 58.03 116 VAL A CA 1
ATOM 954 C C . VAL A 1 116 ? -17.512 -13.615 -1.041 1.00 58.03 116 VAL A C 1
ATOM 956 O O . VAL A 1 116 ? -18.708 -13.540 -1.297 1.00 58.03 116 VAL A O 1
ATOM 959 N N . ALA A 1 117 ? -16.705 -14.388 -1.773 1.00 54.62 117 ALA A N 1
ATOM 960 C CA . ALA A 1 117 ? -17.123 -15.063 -3.000 1.00 54.62 117 ALA A CA 1
ATOM 961 C C . ALA A 1 117 ? -18.006 -16.333 -2.859 1.00 54.62 117 ALA A C 1
ATOM 963 O O . ALA A 1 117 ? -18.499 -16.770 -3.900 1.00 54.62 117 ALA A O 1
ATOM 964 N N . PRO A 1 118 ? -18.276 -16.955 -1.687 1.00 51.59 118 PRO A N 1
ATOM 965 C CA . PRO A 1 118 ? -19.114 -18.147 -1.637 1.00 51.59 118 PRO A CA 1
ATOM 966 C C . PRO A 1 118 ? -20.514 -17.834 -1.084 1.00 51.59 118 PRO A C 1
ATOM 968 O O . PRO A 1 118 ? -20.886 -18.419 -0.075 1.00 51.59 118 PRO A O 1
ATOM 971 N N . SER A 1 119 ? -21.294 -16.911 -1.671 1.00 53.31 119 SER A N 1
ATOM 972 C CA . SER A 1 119 ? -22.733 -16.748 -1.325 1.00 53.31 119 SER A CA 1
ATOM 973 C C . SER A 1 119 ? -23.610 -15.982 -2.332 1.00 53.31 119 SER A C 1
ATOM 975 O O . SER A 1 119 ? -24.825 -16.109 -2.251 1.00 53.31 119 SER A O 1
ATOM 977 N N . ASP A 1 120 ? -23.074 -15.252 -3.317 1.00 51.12 120 ASP A N 1
ATOM 978 C CA . ASP A 1 120 ? -23.901 -14.440 -4.246 1.00 51.12 120 ASP A CA 1
ATOM 979 C C . ASP A 1 120 ? -24.559 -15.243 -5.396 1.00 51.12 120 ASP A C 1
ATOM 981 O O . ASP A 1 120 ? -24.818 -14.728 -6.480 1.00 51.12 120 ASP A O 1
ATOM 985 N N . SER A 1 121 ? -24.840 -16.533 -5.184 1.00 50.34 121 SER A N 1
ATOM 986 C CA . SER A 1 121 ? -25.592 -17.382 -6.136 1.00 50.34 121 SER A CA 1
ATOM 987 C C . SER A 1 121 ? -26.866 -18.004 -5.551 1.00 50.34 121 SER A C 1
ATOM 989 O O . SER A 1 121 ? -27.428 -18.919 -6.146 1.00 50.34 121 SER A O 1
ATOM 991 N N . ALA A 1 122 ? -27.364 -17.497 -4.420 1.00 54.41 122 ALA A N 1
ATOM 992 C CA . ALA A 1 122 ? -28.634 -17.933 -3.841 1.00 54.41 122 ALA A CA 1
ATOM 993 C C . ALA A 1 122 ? -29.586 -16.749 -3.615 1.00 54.41 122 ALA A C 1
ATOM 995 O O . ALA A 1 122 ? -29.690 -16.227 -2.511 1.00 54.41 122 ALA A O 1
ATOM 996 N N . THR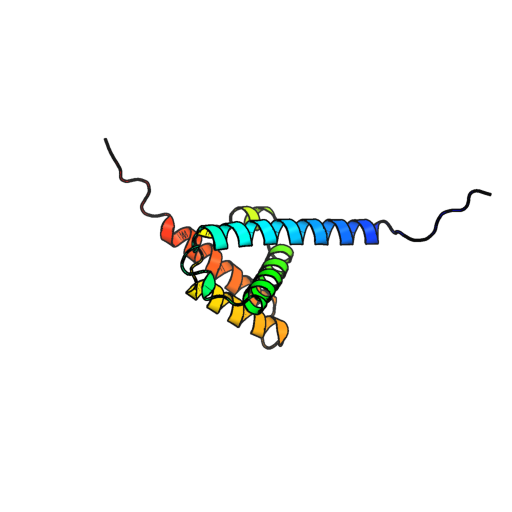 A 1 123 ? -30.272 -16.324 -4.674 1.00 44.00 123 THR A N 1
ATOM 997 C CA . THR A 1 123 ? -31.557 -15.594 -4.656 1.00 44.00 123 THR A CA 1
ATOM 998 C C . THR A 1 123 ? -32.172 -15.826 -6.045 1.00 44.00 123 THR A C 1
ATOM 1000 O O . THR A 1 123 ? -31.602 -15.351 -7.024 1.00 44.00 123 THR A O 1
ATOM 1003 N N . GLU A 1 124 ? -32.999 -16.877 -6.166 1.00 45.09 124 GLU A N 1
ATOM 1004 C CA . GLU A 1 124 ? -34.461 -16.823 -6.455 1.00 45.09 124 GLU A CA 1
ATOM 1005 C C . GLU A 1 124 ? -34.747 -16.431 -7.925 1.00 45.09 124 GLU A C 1
ATOM 1007 O O . GLU A 1 124 ? -34.171 -15.474 -8.429 1.00 45.09 124 GLU A O 1
ATOM 1012 N N . ASP A 1 125 ? -35.577 -17.101 -8.726 1.00 40.34 125 ASP A N 1
ATOM 1013 C CA . ASP A 1 125 ? -36.640 -18.108 -8.557 1.00 40.34 125 ASP A CA 1
ATOM 1014 C C . ASP A 1 125 ? -36.812 -18.822 -9.924 1.00 40.34 125 ASP A C 1
ATOM 1016 O O . ASP A 1 125 ? -36.639 -18.131 -10.963 1.00 40.34 125 ASP A O 1
#

Radius of gyration: 18.38 Å; chains: 1; bounding box: 60×44×48 Å

Foldseek 3Di:
DDDPDDDADVVNVVVVVLVVVLQVLLVVLVVLCCVLPVPCCVVADPVLSVLLSVLSSLLCVLDDPVLSVLFNSNLDDPVLSVVSSVLSVCCVVVVDDNNVSSVVNSCSRVVSVVVVPPDPPDDDD

pLDDT: mean 86.82, std 15.14, range [40.34, 97.88]